Protein AF-S6HW77-F1 (afdb_monomer_lite)

Sequence (149 aa):
MHLASESANRFFSDALLAGYSHYTVGVCYLSRLAEFRAAEKALQEQLAQLESLKNDAGLKKEIEFEQKLQGLMSSYDKGLRDIIAILDPRGSSAQAAPAGPKRRRARVIKVYQNPHTGELIETKGGNHRGLKSWKEQYGIDTVDSWLRA

Secondary structure (DSSP, 8-state):
-----------------------SSSSHHHHHHHHHHHHHHHHHHHHHHHHHHHH-HHHHHHHHHHHHHHHHHHHTT--HHHHHHHH-TTGGGS----------PPPPPEEEE-TTT--EEEESSS--HHHHHHHHHH-HHHHHHTEE-

Foldseek 3Di:
DDDDDDDDPDDDDDDDDDDPDDDPVPPVVCVVVVVVVVVVVVVVVVVVVVVVVVPPPVVVVVVVVVVVVVVVCVVVVHDPVNVCCVVPVPVVVPDPPPPDPPPDPQQDWWWFADPVPRDIDTDSDDPDPVLVVCCVVPNDVVRVVRTDD

pLDDT: mean 73.52, std 17.1, range [36.53, 93.19]

Radius of gyration: 33.89 Å; chains: 1; bounding box: 74×76×73 Å

Structure (mmCIF, N/CA/C/O backbone):
data_AF-S6HW77-F1
#
_entry.id   AF-S6HW77-F1
#
loop_
_atom_site.group_PDB
_atom_site.id
_atom_site.type_symbol
_atom_site.label_atom_id
_atom_site.label_alt_id
_atom_site.label_comp_id
_atom_site.label_asym_id
_atom_site.label_entity_id
_atom_site.label_seq_id
_atom_site.pdbx_PDB_ins_code
_atom_site.Cartn_x
_atom_site.Cartn_y
_atom_site.Cartn_z
_atom_site.occupancy
_atom_site.B_iso_or_equiv
_atom_site.auth_seq_id
_atom_site.auth_comp_id
_atom_site.auth_asym_id
_atom_site.auth_atom_id
_atom_site.pdbx_PDB_model_num
ATOM 1 N N . MET A 1 1 ? 12.177 43.125 -39.985 1.00 37.16 1 MET A N 1
ATOM 2 C CA . MET A 1 1 ? 12.225 42.677 -41.390 1.00 37.16 1 MET A CA 1
ATOM 3 C C . MET A 1 1 ? 13.616 42.142 -41.679 1.00 37.16 1 MET A C 1
ATOM 5 O O . MET A 1 1 ? 14.550 42.850 -41.349 1.00 37.16 1 MET A O 1
ATOM 9 N N . HIS A 1 2 ? 13.676 40.942 -42.274 1.00 36.53 2 HIS A N 1
ATOM 10 C CA . HIS A 1 2 ? 14.727 40.397 -43.158 1.00 36.53 2 HIS A CA 1
ATOM 11 C C . HIS A 1 2 ? 16.179 40.334 -42.631 1.00 36.53 2 HIS A C 1
ATOM 13 O O . HIS A 1 2 ? 16.778 41.355 -42.340 1.00 36.53 2 HIS A O 1
ATOM 19 N N . LEU A 1 3 ? 16.740 39.152 -42.346 1.00 42.00 3 LEU A N 1
ATOM 20 C CA . LEU A 1 3 ? 17.220 38.081 -43.251 1.00 42.00 3 LEU A CA 1
ATOM 21 C C . LEU A 1 3 ? 18.545 38.389 -43.973 1.00 42.00 3 LEU A C 1
ATOM 23 O O . LEU A 1 3 ? 18.625 39.351 -44.727 1.00 42.00 3 LEU A O 1
ATOM 27 N N . ALA A 1 4 ? 19.448 37.402 -43.838 1.00 44.88 4 ALA A N 1
ATOM 28 C CA . ALA A 1 4 ? 20.519 36.992 -44.760 1.00 44.88 4 ALA A CA 1
ATOM 29 C C . ALA A 1 4 ? 21.804 37.857 -44.758 1.00 44.88 4 ALA A C 1
ATOM 31 O O . ALA A 1 4 ? 21.750 39.052 -44.515 1.00 44.88 4 ALA A O 1
ATOM 32 N N . SER A 1 5 ? 23.014 37.349 -45.009 1.00 39.28 5 SER A N 1
ATOM 33 C CA . SER A 1 5 ? 23.492 36.008 -45.359 1.00 39.28 5 SER A CA 1
ATOM 34 C C . SER A 1 5 ? 25.017 35.967 -45.199 1.00 39.28 5 SER A C 1
ATOM 36 O O . SER A 1 5 ? 25.666 37.002 -45.290 1.00 39.28 5 SER A O 1
ATOM 38 N N . GLU A 1 6 ? 25.542 34.755 -45.017 1.00 48.38 6 GLU A N 1
ATOM 39 C CA . GLU A 1 6 ? 26.784 34.230 -45.609 1.00 48.38 6 GLU A CA 1
ATOM 40 C C . GLU A 1 6 ? 27.994 35.161 -45.759 1.00 48.38 6 GLU A C 1
ATOM 42 O O . GLU A 1 6 ? 28.016 36.028 -46.625 1.00 48.38 6 GLU A O 1
ATOM 47 N N . SER A 1 7 ? 29.080 34.846 -45.043 1.00 45.44 7 SER A N 1
ATOM 48 C CA . SER A 1 7 ? 30.423 34.639 -45.627 1.00 45.44 7 SER A CA 1
ATOM 49 C C . SER A 1 7 ? 31.480 34.556 -44.526 1.00 45.44 7 SER A C 1
ATOM 51 O O . SER A 1 7 ? 32.088 35.553 -44.159 1.00 45.44 7 SER A O 1
ATOM 53 N N . ALA A 1 8 ? 31.733 33.356 -44.005 1.00 46.69 8 ALA A N 1
ATOM 54 C CA . ALA A 1 8 ? 32.991 33.071 -43.302 1.00 46.69 8 ALA A CA 1
ATOM 55 C C . ALA A 1 8 ? 33.367 31.584 -43.394 1.00 46.69 8 ALA A C 1
ATOM 57 O O . ALA A 1 8 ? 34.012 31.033 -42.509 1.00 46.69 8 ALA A O 1
ATOM 58 N N . ASN A 1 9 ? 32.926 30.916 -44.465 1.00 45.34 9 ASN A N 1
ATOM 59 C CA . ASN A 1 9 ? 33.264 29.530 -44.745 1.00 45.34 9 ASN A CA 1
ATOM 60 C C . ASN A 1 9 ? 34.200 29.500 -45.956 1.00 45.34 9 ASN A C 1
ATOM 62 O O . ASN A 1 9 ? 33.735 29.370 -47.086 1.00 45.34 9 ASN A O 1
ATOM 66 N N . ARG A 1 10 ? 35.496 29.739 -45.718 1.00 45.41 10 ARG A N 1
ATOM 67 C CA . ARG A 1 10 ? 36.636 29.381 -46.583 1.00 45.41 10 ARG A CA 1
ATOM 68 C C . ARG A 1 10 ? 37.936 29.890 -45.947 1.00 45.41 10 ARG A C 1
ATOM 70 O O . ARG A 1 10 ? 38.009 31.052 -45.573 1.00 45.41 10 ARG A O 1
ATOM 77 N N . PHE A 1 11 ? 38.942 29.014 -45.931 1.00 37.00 11 PHE A N 1
ATOM 78 C CA . PHE A 1 11 ? 40.357 29.232 -45.584 1.00 37.00 11 PHE A CA 1
ATOM 79 C C . PHE A 1 11 ? 40.799 29.022 -44.128 1.00 37.00 11 PHE A C 1
ATOM 81 O O . PHE A 1 11 ? 41.153 29.958 -43.423 1.00 37.00 11 PHE A O 1
ATOM 88 N N . PHE A 1 12 ? 40.917 27.747 -43.749 1.00 39.66 12 PHE A N 1
ATOM 89 C CA . PHE A 1 12 ? 42.183 27.193 -43.238 1.00 39.66 12 PHE A CA 1
ATOM 90 C C . PHE A 1 12 ? 42.145 25.673 -43.491 1.00 39.66 12 PHE A C 1
ATOM 92 O O . PHE A 1 12 ? 41.459 24.941 -42.791 1.00 39.66 12 PHE A O 1
ATOM 99 N N . SER A 1 13 ? 42.495 25.253 -44.706 1.00 36.91 13 SER A N 1
ATOM 100 C CA . SER A 1 13 ? 43.817 24.723 -45.083 1.00 36.91 13 SER A CA 1
ATOM 101 C C . SER A 1 13 ? 44.003 23.255 -44.702 1.00 36.91 13 SER A C 1
ATOM 103 O O . SER A 1 13 ? 43.902 22.863 -43.544 1.00 36.91 13 SER A O 1
ATOM 105 N N . ASP A 1 14 ? 44.280 22.481 -45.746 1.00 42.91 14 ASP A N 1
ATOM 106 C CA . ASP A 1 14 ? 44.594 21.063 -45.785 1.00 42.91 14 ASP A CA 1
ATOM 107 C C . ASP A 1 14 ? 45.578 20.592 -44.706 1.00 42.91 14 ASP A C 1
ATOM 109 O O . ASP A 1 14 ? 46.684 21.115 -44.575 1.00 42.91 14 ASP A O 1
ATOM 113 N N . ALA A 1 15 ? 45.206 19.507 -44.027 1.00 41.72 15 ALA A N 1
ATOM 114 C CA . ALA A 1 15 ? 46.137 18.555 -43.428 1.00 41.72 15 ALA A CA 1
ATOM 115 C C . ALA A 1 15 ? 45.472 17.169 -43.392 1.00 41.72 15 ALA A C 1
ATOM 117 O O . ALA A 1 15 ? 44.845 16.760 -42.415 1.00 41.72 15 ALA A O 1
ATOM 118 N N . LEU A 1 16 ? 45.573 16.459 -44.516 1.00 46.28 16 LEU A N 1
ATOM 119 C CA . LEU A 1 16 ? 45.327 15.022 -44.612 1.00 46.28 16 LEU A CA 1
ATOM 120 C C . LEU A 1 16 ? 46.388 14.271 -43.781 1.00 46.28 16 LEU A C 1
ATOM 122 O O . LEU A 1 16 ? 47.569 14.592 -43.860 1.00 46.28 16 LEU A O 1
ATOM 126 N N . LEU A 1 17 ? 45.942 13.213 -43.093 1.00 46.34 17 LEU A N 1
ATOM 127 C CA . LEU A 1 17 ? 46.728 12.083 -42.561 1.00 46.34 17 LEU A CA 1
ATOM 128 C C . LEU A 1 17 ? 47.602 12.336 -41.320 1.00 46.34 17 LEU A C 1
ATOM 130 O O . LEU A 1 17 ? 48.794 12.590 -41.434 1.00 46.34 17 LEU A O 1
ATOM 134 N N . ALA A 1 18 ? 47.036 12.079 -40.135 1.00 44.28 18 ALA A N 1
ATOM 135 C CA . ALA A 1 18 ? 47.556 11.081 -39.182 1.00 44.28 18 ALA A CA 1
ATOM 136 C C . ALA A 1 18 ? 46.777 11.123 -37.851 1.00 44.28 18 ALA A C 1
ATOM 138 O O . ALA A 1 18 ? 46.713 12.153 -37.192 1.00 44.28 18 ALA A O 1
ATOM 139 N N . GLY A 1 19 ? 46.253 9.974 -37.412 1.00 44.75 19 GLY A N 1
ATOM 140 C CA . GLY A 1 19 ? 46.100 9.697 -35.978 1.00 44.75 19 GLY A CA 1
ATOM 141 C C . GLY A 1 19 ? 44.848 10.219 -35.264 1.00 44.75 19 GLY A C 1
ATOM 142 O O . GLY A 1 19 ? 44.960 10.824 -34.203 1.00 44.75 19 GLY A O 1
ATOM 143 N N . TYR A 1 20 ? 43.645 9.890 -35.744 1.00 45.12 20 TYR A N 1
ATOM 144 C CA . TYR A 1 20 ? 42.447 9.909 -34.889 1.00 45.12 20 TYR A CA 1
ATOM 145 C C . TYR A 1 20 ? 42.427 8.669 -33.981 1.00 45.12 20 TYR A C 1
ATOM 147 O O . TYR A 1 20 ? 41.724 7.693 -34.220 1.00 45.12 20 TYR A O 1
ATOM 155 N N . SER A 1 21 ? 43.232 8.696 -32.925 1.00 50.75 21 SER A N 1
ATOM 156 C CA . SER A 1 21 ? 43.136 7.761 -31.804 1.00 50.75 21 SER A CA 1
ATOM 157 C C . SER A 1 21 ? 43.498 8.525 -30.545 1.00 50.75 21 SER A C 1
ATOM 159 O O . SER A 1 21 ? 44.650 8.474 -30.168 1.00 50.75 21 SER A O 1
ATOM 161 N N . HIS A 1 22 ? 42.565 9.286 -29.960 1.00 48.47 22 HIS A N 1
ATOM 162 C CA . HIS A 1 22 ? 42.566 9.716 -28.545 1.00 48.47 22 HIS A CA 1
ATOM 163 C C . HIS A 1 22 ? 41.376 10.662 -28.267 1.00 48.47 22 HIS A C 1
ATOM 165 O O . HIS A 1 22 ? 41.568 11.809 -27.905 1.00 48.47 22 HIS A O 1
ATOM 171 N N . TYR A 1 23 ? 40.126 10.210 -28.424 1.00 49.22 23 TYR A N 1
ATOM 172 C CA . TYR A 1 23 ? 38.957 10.918 -27.859 1.00 49.22 23 TYR A CA 1
ATOM 173 C C . TYR A 1 23 ? 37.823 9.930 -27.529 1.00 49.22 23 TYR A C 1
ATOM 175 O O . TYR A 1 23 ? 36.718 10.015 -28.049 1.00 49.22 23 TYR A O 1
ATOM 183 N N . THR A 1 24 ? 38.083 8.954 -26.657 1.00 49.69 24 THR A N 1
ATOM 184 C CA . THR A 1 24 ? 37.029 8.083 -26.084 1.00 49.69 24 THR A CA 1
ATOM 185 C C . THR A 1 24 ? 36.871 8.239 -24.571 1.00 49.69 24 THR A C 1
ATOM 187 O O . THR A 1 24 ? 35.974 7.643 -23.987 1.00 49.69 24 THR A O 1
ATOM 190 N N . VAL A 1 25 ? 37.669 9.095 -23.922 1.00 51.25 25 VAL A N 1
ATOM 191 C CA . VAL A 1 25 ? 37.560 9.350 -22.470 1.00 51.25 25 VAL A CA 1
ATOM 192 C C . VAL A 1 25 ? 36.589 10.507 -22.154 1.00 51.25 25 VAL A C 1
ATOM 194 O O . VAL A 1 25 ? 36.104 10.621 -21.033 1.00 51.25 25 VAL A O 1
ATOM 197 N N . GLY A 1 26 ? 36.229 11.334 -23.145 1.00 48.91 26 GLY A N 1
ATOM 198 C CA . GLY A 1 26 ? 35.370 12.516 -22.957 1.00 48.91 26 GLY A CA 1
ATOM 199 C C . GLY A 1 26 ? 33.854 12.269 -22.976 1.00 48.91 26 GLY A C 1
ATOM 200 O O . GLY A 1 26 ? 33.102 13.129 -22.530 1.00 48.91 26 GLY A O 1
ATOM 201 N N . VAL A 1 27 ? 33.381 11.113 -23.456 1.00 53.00 27 VAL A N 1
ATOM 202 C CA . VAL A 1 27 ? 31.932 10.835 -23.592 1.00 53.00 27 VAL A CA 1
ATOM 203 C C . VAL A 1 27 ? 31.346 10.181 -22.329 1.00 53.00 27 VAL A C 1
ATOM 205 O O . VAL A 1 27 ? 30.175 10.371 -22.022 1.00 53.00 27 VAL A O 1
ATOM 208 N N . CYS A 1 28 ? 32.166 9.506 -21.516 1.00 51.72 28 CYS A N 1
ATOM 209 C CA . CYS A 1 28 ? 31.716 8.809 -20.302 1.00 51.72 28 CYS A CA 1
ATOM 210 C C . CYS A 1 28 ? 31.525 9.726 -19.074 1.0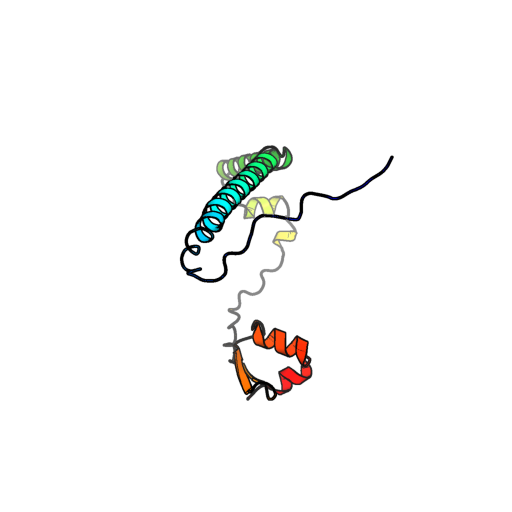0 51.72 28 CYS A C 1
ATOM 212 O O . CYS A 1 28 ? 30.921 9.313 -18.085 1.00 51.72 28 CYS A O 1
ATOM 214 N N . TYR A 1 29 ? 32.024 10.969 -19.115 1.00 53.28 29 TYR A N 1
ATOM 215 C CA . TYR A 1 29 ? 31.868 11.939 -18.020 1.00 53.28 29 TYR A CA 1
ATOM 216 C C . TYR A 1 29 ? 30.540 12.711 -18.102 1.00 53.28 29 TYR A C 1
ATOM 218 O O . TYR A 1 29 ? 29.949 13.036 -17.070 1.00 53.28 29 TYR A O 1
ATOM 226 N N . LEU A 1 30 ? 30.020 12.935 -19.318 1.00 57.03 30 LEU A N 1
ATOM 227 C CA . LEU A 1 30 ? 28.704 13.548 -19.517 1.00 57.03 30 LEU A CA 1
ATOM 228 C C . LEU A 1 30 ? 27.574 12.667 -18.979 1.00 57.03 30 LEU A C 1
ATOM 230 O O . LEU A 1 30 ? 26.651 13.192 -18.366 1.00 57.03 30 LEU A O 1
ATOM 234 N N . SER A 1 31 ? 27.666 11.346 -19.137 1.00 69.25 31 SER 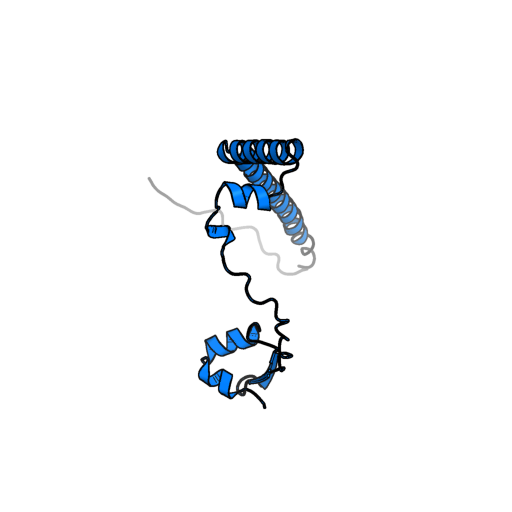A N 1
ATOM 235 C CA . SER A 1 31 ? 26.620 10.418 -18.697 1.00 69.25 31 SER A CA 1
ATOM 236 C C . SER A 1 31 ? 26.496 10.357 -17.174 1.00 69.25 31 SER A C 1
ATOM 238 O O . SER A 1 31 ? 25.409 10.559 -16.647 1.00 69.25 31 SER A O 1
ATOM 240 N N . ARG A 1 32 ? 27.601 10.210 -16.431 1.00 73.38 32 ARG A N 1
ATOM 241 C CA . ARG A 1 32 ? 27.522 10.024 -14.972 1.00 73.38 32 ARG A CA 1
ATOM 242 C C . ARG A 1 32 ? 27.148 11.292 -14.200 1.00 73.38 32 ARG A C 1
ATOM 244 O O . ARG A 1 32 ? 26.418 11.218 -13.214 1.00 73.38 32 ARG A O 1
ATOM 251 N N . LEU A 1 33 ? 27.629 12.458 -14.636 1.00 78.19 33 LEU A N 1
ATOM 252 C CA . LEU A 1 33 ? 27.251 13.733 -14.020 1.00 78.19 33 LEU A CA 1
ATOM 253 C C . LEU A 1 33 ? 25.805 14.117 -14.369 1.00 78.19 33 LEU A C 1
ATOM 255 O O . LEU A 1 33 ? 25.092 14.646 -13.516 1.00 78.19 33 LEU A 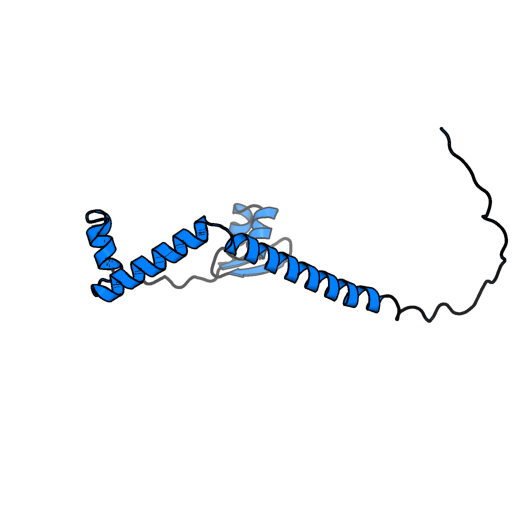O 1
ATOM 259 N N . ALA A 1 34 ? 25.357 13.829 -15.596 1.00 82.25 34 ALA A N 1
ATOM 260 C CA . ALA A 1 34 ? 23.963 14.020 -15.984 1.00 82.25 34 ALA A CA 1
ATOM 261 C C . ALA A 1 34 ? 23.026 13.070 -15.226 1.00 82.25 34 ALA A C 1
ATOM 263 O O . ALA A 1 34 ? 21.988 13.517 -14.751 1.00 82.25 34 ALA A O 1
ATOM 264 N N . GLU A 1 35 ? 23.410 11.805 -15.041 1.00 80.56 35 GLU A N 1
ATOM 265 C CA . GLU A 1 35 ? 22.679 10.836 -14.214 1.00 80.56 35 GLU A CA 1
ATOM 266 C C . GLU A 1 35 ? 22.569 11.299 -12.758 1.00 80.56 35 GLU A C 1
ATOM 268 O O . GLU A 1 35 ? 21.481 11.264 -12.190 1.00 80.56 35 GLU A O 1
ATOM 273 N N . PHE A 1 36 ? 23.660 11.796 -12.163 1.00 87.75 36 PHE A N 1
ATOM 274 C CA . PHE A 1 36 ? 23.643 12.324 -10.796 1.00 87.75 36 PHE A CA 1
ATOM 275 C C . PHE A 1 36 ? 22.698 13.525 -10.658 1.00 87.75 36 PHE A C 1
ATOM 277 O O . PHE A 1 36 ? 21.867 13.552 -9.755 1.00 87.75 36 PHE A O 1
ATOM 284 N N . ARG A 1 37 ? 22.762 14.489 -11.586 1.00 86.69 37 ARG A N 1
ATOM 285 C CA . ARG A 1 37 ? 21.863 15.656 -11.587 1.00 86.69 37 ARG A CA 1
ATOM 286 C C . ARG A 1 37 ? 20.408 15.278 -11.860 1.00 86.69 37 ARG A C 1
ATOM 288 O O . ARG A 1 37 ? 19.504 15.880 -11.289 1.00 86.69 37 ARG A O 1
ATOM 295 N N . ALA A 1 38 ? 20.168 14.287 -12.717 1.00 86.81 38 ALA A N 1
ATOM 296 C CA . ALA A 1 38 ? 18.831 13.759 -12.961 1.00 86.81 38 ALA A CA 1
ATOM 297 C C . ALA A 1 38 ? 18.264 13.079 -11.705 1.00 86.81 38 ALA A C 1
ATOM 299 O O . ALA A 1 38 ? 17.107 13.308 -11.360 1.00 86.81 38 ALA A O 1
ATOM 300 N N . ALA A 1 39 ? 19.084 12.301 -10.992 1.00 87.25 39 ALA A N 1
ATOM 301 C CA . ALA A 1 39 ? 18.702 11.671 -9.733 1.00 87.25 39 ALA A CA 1
ATOM 302 C C . ALA A 1 39 ? 18.443 12.702 -8.621 1.00 87.25 39 ALA A C 1
ATOM 304 O O . ALA A 1 39 ? 17.453 12.587 -7.903 1.00 87.25 39 ALA A O 1
ATOM 305 N N . GLU A 1 40 ? 19.280 13.736 -8.508 1.00 92.50 40 GLU A N 1
ATOM 306 C CA . GLU A 1 40 ? 19.093 14.834 -7.551 1.00 92.50 40 GLU A CA 1
ATOM 307 C C . GLU A 1 40 ? 17.783 15.588 -7.814 1.00 92.50 40 GLU A C 1
ATOM 309 O O . GLU A 1 40 ? 17.002 15.828 -6.893 1.00 92.50 40 GLU A O 1
ATOM 314 N N . LYS A 1 41 ? 17.489 15.880 -9.085 1.00 90.75 41 LYS A N 1
ATOM 315 C CA . LYS A 1 41 ? 16.231 16.516 -9.480 1.00 90.75 41 LYS A CA 1
ATOM 316 C C . LYS A 1 41 ? 15.017 15.631 -9.175 1.00 90.75 41 LYS A C 1
ATOM 318 O O . LYS A 1 41 ? 14.028 16.127 -8.646 1.00 90.75 41 LYS A O 1
ATOM 323 N N . ALA A 1 42 ? 15.096 14.330 -9.456 1.00 89.56 42 ALA A N 1
ATOM 324 C CA . ALA A 1 42 ? 14.020 13.391 -9.135 1.00 89.56 42 ALA A CA 1
ATOM 325 C C . ALA A 1 42 ? 13.758 13.319 -7.621 1.00 89.56 42 ALA A C 1
ATOM 327 O O . ALA A 1 42 ? 12.606 13.292 -7.191 1.00 89.56 42 ALA A O 1
ATOM 328 N N . LEU A 1 43 ? 14.815 13.353 -6.805 1.00 93.19 43 LEU A N 1
ATOM 329 C CA . LEU A 1 43 ? 14.690 13.385 -5.350 1.00 93.19 43 LEU A CA 1
ATOM 330 C C . LEU A 1 43 ? 14.005 14.674 -4.874 1.00 93.19 43 LEU A C 1
ATOM 332 O O . LEU A 1 43 ? 13.121 14.625 -4.022 1.00 93.19 43 LEU A O 1
ATOM 336 N N . GLN A 1 44 ? 14.372 15.821 -5.449 1.00 91.38 44 GLN A N 1
ATOM 337 C CA . GLN A 1 44 ? 13.724 17.101 -5.154 1.00 91.38 44 GLN A CA 1
ATOM 338 C C . GLN A 1 44 ? 12.243 17.102 -5.546 1.00 91.38 44 GLN A C 1
ATOM 340 O O . GLN A 1 44 ? 11.412 17.581 -4.778 1.00 91.38 44 GLN A O 1
ATOM 345 N N . GLU A 1 45 ? 11.891 16.530 -6.698 1.00 90.69 45 GLU A N 1
ATOM 346 C CA . GLU A 1 45 ? 10.495 16.391 -7.129 1.00 90.69 45 GLU A CA 1
ATOM 347 C C . GLU A 1 45 ? 9.689 15.510 -6.162 1.00 90.69 45 GLU A C 1
ATOM 349 O O . GLU A 1 45 ? 8.579 15.878 -5.780 1.00 90.69 45 GLU A O 1
ATOM 354 N N . GLN A 1 46 ? 10.253 14.391 -5.696 1.00 90.12 46 GLN A N 1
ATOM 355 C CA . GLN A 1 46 ? 9.607 13.533 -4.696 1.00 90.12 46 GLN A CA 1
ATOM 356 C C . GLN A 1 46 ? 9.421 14.240 -3.349 1.00 90.12 46 GLN A C 1
ATOM 358 O O . GLN A 1 46 ? 8.369 14.109 -2.723 1.00 90.12 46 GLN A O 1
ATOM 363 N N . LEU A 1 47 ? 10.413 15.015 -2.905 1.00 87.94 47 LEU A N 1
ATOM 364 C CA . LEU A 1 47 ? 10.298 15.814 -1.684 1.00 87.94 47 LEU A CA 1
ATOM 365 C C . LEU A 1 47 ? 9.217 16.890 -1.821 1.00 87.94 47 LEU A C 1
ATOM 367 O O . LEU A 1 47 ? 8.386 17.021 -0.926 1.00 87.94 47 LEU A O 1
ATOM 371 N N . ALA A 1 48 ? 9.157 17.586 -2.957 1.00 86.25 48 ALA A N 1
ATOM 372 C CA . ALA A 1 48 ? 8.114 18.573 -3.229 1.00 86.25 48 ALA A CA 1
ATOM 373 C C . ALA A 1 48 ? 6.711 17.938 -3.263 1.00 86.25 48 ALA A C 1
ATOM 375 O O . ALA A 1 48 ? 5.754 18.508 -2.736 1.00 86.25 48 ALA A O 1
ATOM 376 N N . GLN A 1 49 ? 6.578 16.731 -3.823 1.00 82.88 49 GLN A N 1
ATOM 377 C CA . GLN A 1 49 ? 5.329 15.965 -3.780 1.00 82.88 49 GLN A CA 1
ATOM 378 C C . GLN A 1 49 ? 4.931 15.608 -2.344 1.00 82.88 49 GLN A C 1
ATOM 380 O O . GLN A 1 49 ? 3.775 15.794 -1.967 1.00 82.88 49 GLN A O 1
ATOM 385 N N . LEU A 1 50 ? 5.874 15.144 -1.519 1.00 81.06 50 LEU A N 1
ATOM 386 C CA . LEU A 1 50 ? 5.613 14.857 -0.107 1.00 81.06 50 LEU A CA 1
ATOM 387 C C . LEU A 1 50 ? 5.232 16.114 0.679 1.00 81.06 50 LEU A C 1
ATOM 389 O O . LEU A 1 50 ? 4.352 16.042 1.532 1.00 81.06 50 LEU A O 1
ATOM 393 N N . GLU A 1 51 ? 5.844 17.264 0.400 1.00 79.75 51 GLU A N 1
ATOM 394 C CA . GLU A 1 51 ? 5.472 18.534 1.030 1.00 79.75 51 GLU A CA 1
ATOM 395 C C . GLU A 1 51 ? 4.082 19.008 0.606 1.00 79.75 51 GLU A C 1
ATOM 397 O O . GLU A 1 51 ? 3.317 19.471 1.454 1.00 79.75 51 GLU A O 1
ATOM 402 N N . SER A 1 52 ? 3.719 18.843 -0.669 1.00 79.19 52 SER A N 1
ATOM 403 C CA . SER A 1 52 ? 2.357 19.102 -1.146 1.00 79.19 52 SER A CA 1
ATOM 404 C C . SER A 1 52 ? 1.346 18.243 -0.385 1.00 79.19 52 SER A C 1
ATOM 406 O O . SER A 1 52 ? 0.412 18.779 0.205 1.00 79.19 52 SER A O 1
ATOM 408 N N . LEU A 1 53 ? 1.591 16.932 -0.305 1.00 73.69 53 LEU A N 1
ATOM 409 C CA . LEU A 1 53 ? 0.722 15.988 0.403 1.00 73.69 53 LEU A CA 1
ATOM 410 C C . LEU A 1 53 ? 0.678 16.253 1.914 1.00 73.69 53 LEU A C 1
ATOM 412 O O . LEU A 1 53 ? -0.364 16.127 2.549 1.00 73.69 53 LEU A O 1
ATOM 416 N N . LYS A 1 54 ? 1.793 16.677 2.514 1.00 69.88 54 LYS A N 1
ATOM 417 C CA . LYS A 1 54 ? 1.858 17.070 3.928 1.00 69.88 54 LYS A CA 1
ATOM 418 C C . LYS A 1 54 ? 1.062 18.346 4.207 1.00 69.88 54 LYS A C 1
ATOM 420 O O . LYS A 1 54 ? 0.596 18.536 5.331 1.00 69.88 54 LYS A O 1
ATOM 425 N N . ASN A 1 55 ? 0.927 19.232 3.223 1.00 69.56 55 ASN A N 1
ATOM 426 C CA . ASN A 1 55 ? 0.159 20.468 3.342 1.00 69.56 55 ASN A CA 1
ATOM 427 C C . ASN A 1 55 ? -1.324 20.296 3.007 1.00 69.56 55 ASN A C 1
ATOM 429 O O . ASN A 1 55 ? -2.109 21.180 3.359 1.00 69.56 55 ASN A O 1
ATOM 433 N N . ASP A 1 56 ? -1.725 19.158 2.438 1.00 81.75 56 ASP A N 1
ATOM 434 C CA . ASP A 1 56 ? -3.129 18.848 2.219 1.00 81.75 56 ASP A CA 1
ATOM 435 C C . ASP A 1 56 ? -3.882 18.790 3.553 1.00 81.75 56 ASP A C 1
ATOM 437 O O . ASP A 1 56 ? -3.706 17.910 4.400 1.00 81.75 56 ASP A O 1
ATOM 441 N N . ALA A 1 57 ? -4.773 19.763 3.739 1.00 74.69 57 ALA A N 1
ATOM 442 C CA . ALA A 1 57 ? -5.630 19.855 4.915 1.00 74.69 57 ALA A CA 1
ATOM 443 C C . ALA A 1 57 ? -6.569 18.641 5.050 1.00 74.69 57 ALA A C 1
ATOM 445 O O . ALA A 1 57 ? -7.030 18.354 6.153 1.00 74.69 57 ALA A O 1
ATOM 446 N N . GLY A 1 58 ? -6.841 17.929 3.948 1.00 79.50 58 GLY A N 1
ATOM 447 C CA . GLY A 1 58 ? -7.565 16.655 3.953 1.00 79.50 58 GLY A CA 1
ATOM 448 C C . GLY A 1 58 ? -6.791 15.562 4.688 1.00 79.50 58 GLY A C 1
ATOM 449 O O . GLY A 1 58 ? -7.309 14.999 5.648 1.00 79.50 58 GLY A O 1
ATOM 450 N N . LEU A 1 59 ? -5.518 15.356 4.331 1.00 79.81 59 LEU A N 1
ATOM 451 C CA . LEU A 1 59 ? -4.669 14.338 4.954 1.00 79.81 59 LEU A CA 1
ATOM 452 C C . LEU A 1 59 ? -4.459 14.608 6.451 1.00 79.81 59 LEU A C 1
ATOM 454 O O . LEU A 1 59 ? -4.535 13.692 7.263 1.00 79.81 59 LEU A O 1
ATOM 458 N N . LYS A 1 60 ? -4.265 15.874 6.845 1.00 81.62 60 LYS A N 1
ATOM 459 C CA . LYS A 1 60 ? -4.168 16.247 8.270 1.00 81.62 60 LYS A CA 1
ATOM 460 C C . LYS A 1 60 ? -5.428 15.870 9.051 1.00 81.62 60 LYS A C 1
ATOM 462 O O . LYS A 1 60 ? -5.318 15.317 10.140 1.00 81.62 60 LYS A O 1
ATOM 467 N N . LYS A 1 61 ? -6.615 16.128 8.491 1.00 86.31 61 LYS A N 1
ATOM 468 C CA . LYS A 1 61 ? -7.893 15.765 9.122 1.00 86.31 61 LYS A CA 1
ATOM 469 C C . LYS A 1 61 ? -8.070 14.253 9.236 1.00 86.31 61 LYS A C 1
ATOM 471 O O . LYS A 1 61 ? -8.576 13.793 10.255 1.00 86.31 61 LYS A O 1
ATOM 476 N N . GLU A 1 62 ? -7.653 13.496 8.225 1.00 84.88 62 GLU A N 1
ATOM 477 C CA . GLU A 1 62 ? -7.693 12.029 8.258 1.00 84.88 62 GLU A CA 1
ATOM 478 C C . GLU A 1 62 ? -6.753 11.464 9.328 1.00 84.88 62 GLU A C 1
ATOM 480 O O . GLU A 1 62 ? -7.182 10.642 10.135 1.00 84.88 62 GLU A O 1
ATOM 485 N N . ILE A 1 63 ? -5.522 11.977 9.418 1.00 87.50 63 ILE A N 1
ATOM 486 C CA . ILE A 1 63 ? -4.559 11.587 10.460 1.00 87.50 63 ILE A CA 1
ATOM 487 C C . ILE A 1 63 ? -5.090 11.937 11.857 1.00 87.50 63 ILE A C 1
ATOM 489 O O . ILE A 1 63 ? -5.029 11.114 12.769 1.00 87.50 63 ILE A O 1
ATOM 493 N N . GLU A 1 64 ? -5.637 13.141 12.052 1.00 89.75 64 GLU A N 1
ATOM 494 C CA . GLU A 1 64 ? -6.234 13.536 13.334 1.00 89.75 64 GLU A CA 1
ATOM 495 C C . GLU A 1 64 ? -7.424 12.648 13.717 1.00 89.75 64 GLU A C 1
ATOM 497 O O . GLU A 1 64 ? -7.603 12.321 14.893 1.00 89.75 64 GLU A O 1
ATOM 502 N N . PHE A 1 65 ? -8.254 12.272 12.742 1.00 91.19 65 PHE A N 1
ATOM 503 C CA . PHE A 1 65 ? -9.368 11.358 12.954 1.00 91.19 65 PHE A CA 1
ATOM 504 C C . PHE A 1 65 ? -8.874 9.967 13.356 1.00 91.19 65 PHE A C 1
ATOM 506 O O . PHE A 1 65 ? -9.358 9.428 14.351 1.00 91.19 65 PHE A O 1
ATOM 513 N N . GLU A 1 66 ? -7.885 9.417 12.647 1.00 89.69 66 GLU A N 1
ATOM 514 C CA . GLU A 1 66 ? -7.284 8.117 12.955 1.00 89.69 66 GLU A CA 1
ATOM 515 C C . GLU A 1 66 ? -6.693 8.097 14.368 1.00 89.69 66 GLU A C 1
ATOM 517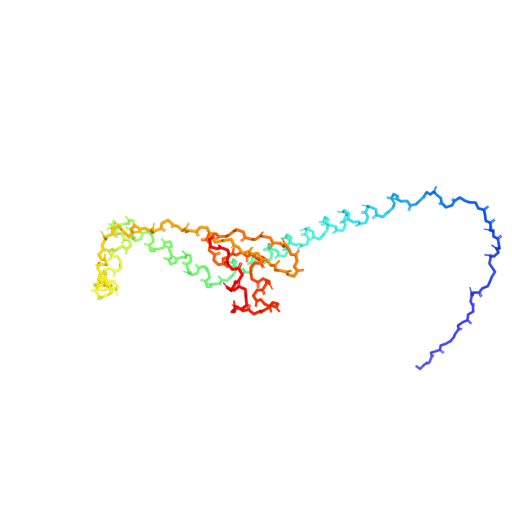 O O . GLU A 1 66 ? -7.012 7.210 15.159 1.00 89.69 66 GLU A O 1
ATOM 522 N N . GLN A 1 67 ? -5.907 9.113 14.731 1.00 90.94 67 GLN A N 1
ATOM 523 C CA . GLN A 1 67 ? -5.312 9.226 16.064 1.00 90.94 67 GLN A CA 1
ATOM 524 C C . GLN A 1 67 ? -6.374 9.298 17.167 1.00 90.94 67 GLN A C 1
ATOM 526 O O . GLN A 1 67 ? -6.266 8.612 18.186 1.00 90.94 67 GLN A O 1
ATOM 531 N N . LYS A 1 68 ? -7.427 10.104 16.972 1.00 91.00 68 LYS A N 1
ATOM 532 C CA . LYS A 1 68 ? -8.540 10.210 17.929 1.00 91.00 68 LYS A CA 1
ATOM 533 C C . LYS A 1 68 ? -9.314 8.899 18.035 1.00 91.00 68 LYS A C 1
ATOM 535 O O . LYS A 1 68 ? -9.661 8.497 19.144 1.00 91.00 68 LYS A O 1
ATOM 540 N N . LEU A 1 69 ? -9.555 8.222 16.913 1.00 89.00 69 LEU A N 1
ATOM 541 C CA . LEU A 1 69 ? -10.230 6.928 16.879 1.00 89.00 69 LEU A CA 1
ATOM 542 C C . LEU A 1 69 ? -9.410 5.865 17.611 1.00 89.00 69 LEU A C 1
ATOM 544 O O . LEU A 1 69 ? -9.951 5.171 18.465 1.00 89.00 69 LEU A O 1
ATOM 548 N N . GLN A 1 70 ? -8.106 5.776 17.349 1.00 87.00 70 GLN A N 1
ATOM 549 C CA . GLN A 1 70 ? -7.215 4.836 18.025 1.00 87.00 70 GLN A CA 1
ATOM 550 C C . GLN A 1 70 ? -7.112 5.123 19.531 1.00 87.00 70 GLN A C 1
ATOM 552 O O . GLN A 1 70 ? -7.123 4.193 20.342 1.00 87.00 70 GLN A O 1
ATOM 557 N N . GLY A 1 71 ? -7.071 6.399 19.929 1.00 90.25 71 GLY A N 1
ATOM 558 C CA . GLY A 1 71 ? -7.117 6.805 21.335 1.00 90.25 71 GLY A CA 1
ATOM 559 C C . GLY A 1 71 ? -8.423 6.392 22.020 1.00 90.25 71 GLY A C 1
ATOM 560 O O . GLY A 1 71 ? -8.402 5.865 23.134 1.00 90.25 71 GLY A O 1
ATOM 561 N N . LEU A 1 72 ? -9.556 6.561 21.333 1.00 88.94 72 LEU A N 1
ATOM 562 C CA . LEU A 1 72 ? -10.868 6.128 21.813 1.00 88.94 72 LEU A CA 1
ATOM 563 C C . LEU A 1 72 ? -10.947 4.598 21.923 1.00 88.94 72 LEU A C 1
ATOM 565 O O . LEU A 1 72 ? -11.370 4.081 22.952 1.00 88.94 72 LEU A O 1
ATOM 569 N N . MET A 1 73 ? -10.475 3.873 20.908 1.00 86.88 73 MET A N 1
ATOM 570 C CA . MET A 1 73 ? -10.383 2.409 20.919 1.00 86.88 73 MET A CA 1
ATOM 571 C C . MET A 1 73 ? -9.580 1.905 22.114 1.00 86.88 73 MET A C 1
ATOM 573 O O . MET A 1 73 ? -10.027 1.004 22.815 1.00 86.88 73 MET A O 1
ATOM 577 N N . SER A 1 74 ? -8.430 2.529 22.375 1.00 87.75 74 SER A N 1
ATOM 578 C CA . SER A 1 74 ? -7.542 2.145 23.475 1.00 87.75 74 SER A CA 1
ATOM 579 C C . SER A 1 74 ? -8.149 2.469 24.843 1.00 87.75 74 SER A C 1
ATOM 581 O O . SER A 1 74 ? -8.014 1.689 25.776 1.00 87.75 74 SER A O 1
ATOM 583 N N . SER A 1 75 ? -8.850 3.600 24.967 1.00 89.50 75 SER A N 1
ATOM 584 C CA . SER A 1 75 ? -9.446 4.048 26.235 1.00 89.50 75 SER A CA 1
ATOM 585 C C . SER A 1 75 ? -10.652 3.209 26.661 1.00 89.50 75 SER A C 1
ATOM 587 O O . SER A 1 75 ? -10.886 3.023 27.851 1.00 89.50 75 SER A O 1
ATOM 589 N N . TYR A 1 76 ? -11.425 2.710 25.695 1.00 86.56 76 TYR A N 1
ATOM 590 C CA . TYR A 1 76 ? -12.620 1.897 25.943 1.00 86.56 76 TYR A CA 1
ATOM 591 C C . TYR A 1 76 ? -12.383 0.392 25.741 1.00 86.56 76 TYR A C 1
ATOM 593 O O . TYR A 1 76 ? -13.341 -0.382 25.821 1.00 86.56 76 TYR A O 1
ATOM 601 N N . ASP A 1 77 ? -11.132 -0.001 25.469 1.00 84.75 77 ASP A N 1
ATOM 602 C CA . ASP A 1 77 ? -10.709 -1.369 25.145 1.00 84.75 77 ASP A CA 1
ATOM 603 C C . ASP A 1 77 ? -11.633 -2.014 24.092 1.00 84.75 77 ASP A C 1
ATOM 605 O O . ASP A 1 77 ? -12.187 -3.103 24.261 1.00 84.75 77 ASP A O 1
ATOM 609 N N . LYS A 1 78 ? -11.911 -1.248 23.026 1.00 81.38 78 LYS A N 1
ATOM 610 C CA . LYS A 1 78 ? -12.789 -1.648 21.919 1.00 81.38 78 LYS A CA 1
ATOM 611 C C . LYS A 1 78 ? -11.972 -1.941 20.678 1.00 81.38 78 LYS A C 1
ATOM 613 O O . LYS A 1 78 ? -11.213 -1.101 20.195 1.00 81.38 78 LYS A O 1
ATOM 618 N N . GLY A 1 79 ? -12.177 -3.132 20.125 1.00 80.94 79 GLY A N 1
ATOM 619 C CA . GLY A 1 79 ? -11.562 -3.542 18.871 1.00 80.94 79 GLY A CA 1
ATOM 620 C C . GLY A 1 79 ? -12.317 -3.007 17.655 1.00 80.94 79 GLY A C 1
ATOM 621 O O . GLY A 1 79 ? -13.477 -2.602 17.735 1.00 80.94 79 GLY A O 1
ATOM 622 N N . LEU A 1 80 ? -11.687 -3.085 16.478 1.00 78.19 80 LEU A N 1
ATOM 623 C CA . LEU A 1 80 ? -12.315 -2.703 15.205 1.00 78.19 80 LEU A CA 1
ATOM 624 C C . LEU A 1 80 ? -13.643 -3.452 14.973 1.00 78.19 80 LEU A C 1
ATOM 626 O O . LEU A 1 80 ? -14.593 -2.892 14.437 1.00 78.19 80 LEU A O 1
ATOM 630 N N . ARG A 1 81 ? -13.729 -4.708 15.437 1.00 77.38 81 ARG A N 1
ATOM 631 C CA . ARG A 1 81 ? -14.948 -5.528 15.385 1.00 77.38 81 ARG A CA 1
ATOM 632 C C . ARG A 1 81 ? -16.099 -4.921 16.195 1.00 77.38 81 ARG A C 1
ATOM 634 O O . ARG A 1 81 ? -17.230 -4.968 15.723 1.00 77.38 81 ARG A O 1
ATOM 641 N N . ASP A 1 82 ? -15.819 -4.340 17.359 1.00 79.31 82 ASP A N 1
ATOM 642 C CA . ASP A 1 82 ? -16.842 -3.717 18.207 1.00 79.31 82 ASP A CA 1
ATOM 643 C C . ASP A 1 82 ? -17.346 -2.413 17.584 1.00 79.31 82 ASP A C 1
ATOM 645 O O . ASP A 1 82 ? -18.544 -2.144 17.583 1.00 79.31 82 ASP A O 1
ATOM 649 N N . ILE A 1 83 ? -16.447 -1.634 16.975 1.00 80.75 83 ILE A N 1
ATOM 650 C CA . ILE A 1 83 ? -16.815 -0.422 16.231 1.00 80.75 83 ILE A CA 1
ATOM 651 C C . ILE A 1 83 ? -17.693 -0.768 15.026 1.00 80.75 83 ILE A C 1
ATOM 653 O O . ILE A 1 83 ? -18.719 -0.124 14.815 1.00 80.75 83 ILE A O 1
ATOM 657 N N . ILE A 1 84 ? -17.332 -1.805 14.264 1.00 80.19 84 ILE A N 1
ATOM 658 C CA . ILE A 1 84 ? -18.144 -2.288 13.138 1.00 80.19 84 ILE A CA 1
ATOM 659 C C . ILE A 1 84 ? -19.512 -2.770 13.633 1.00 80.19 84 ILE A C 1
ATOM 661 O O . ILE A 1 84 ? -20.513 -2.472 12.996 1.00 80.19 84 ILE A O 1
ATOM 665 N N . ALA A 1 85 ? -19.586 -3.457 14.776 1.00 81.00 85 ALA A N 1
ATOM 666 C CA . ALA A 1 85 ? -20.859 -3.900 15.344 1.00 81.00 85 ALA A CA 1
ATOM 667 C C . ALA A 1 85 ? -21.776 -2.732 15.757 1.00 81.00 85 ALA A C 1
ATOM 669 O O . ALA A 1 85 ? -22.995 -2.856 15.658 1.00 81.00 85 ALA A O 1
ATOM 670 N N . ILE A 1 86 ? -21.207 -1.602 16.196 1.00 80.12 86 ILE A N 1
ATOM 671 C CA . ILE A 1 86 ? -21.962 -0.394 16.565 1.00 80.12 86 ILE A CA 1
ATOM 672 C C . ILE A 1 86 ? -22.403 0.395 15.322 1.00 80.12 86 ILE A C 1
ATOM 674 O O . ILE A 1 86 ? -23.545 0.847 15.262 1.00 80.12 86 ILE A O 1
ATOM 678 N N . LEU A 1 87 ? -21.509 0.579 14.345 1.00 82.44 87 LEU A N 1
ATOM 679 C CA . LEU A 1 87 ? -21.768 1.388 13.147 1.00 82.44 87 LEU A CA 1
ATOM 680 C C . LEU A 1 87 ? -22.578 0.645 12.081 1.00 82.44 87 LEU A C 1
ATOM 682 O O . LEU A 1 87 ? -23.386 1.259 11.387 1.00 82.44 87 LEU A O 1
ATOM 686 N N . ASP A 1 88 ? -22.375 -0.664 11.958 1.00 75.19 88 ASP A N 1
ATOM 687 C CA . ASP A 1 88 ? -23.099 -1.520 11.028 1.00 75.19 88 ASP A CA 1
ATOM 688 C C . ASP A 1 88 ? -23.560 -2.834 11.693 1.00 75.19 88 ASP A C 1
ATOM 690 O O . ASP A 1 88 ? -23.004 -3.925 11.480 1.00 75.19 88 ASP A O 1
ATOM 694 N N . PRO A 1 89 ? -24.641 -2.762 12.489 1.00 68.44 89 PRO A N 1
ATOM 695 C CA . PRO A 1 89 ? -25.226 -3.936 13.126 1.00 68.44 89 PRO A CA 1
ATOM 696 C C . PRO A 1 89 ? -25.879 -4.908 12.125 1.00 68.44 89 PRO A C 1
ATOM 698 O O . PRO A 1 89 ? -26.255 -6.010 12.517 1.00 68.44 89 PRO A O 1
ATOM 701 N N . ARG A 1 90 ? -26.037 -4.535 10.842 1.00 65.69 90 ARG A N 1
ATOM 702 C CA . ARG A 1 90 ? -26.653 -5.385 9.803 1.00 65.69 90 ARG A CA 1
ATOM 703 C C . ARG A 1 90 ? -25.632 -5.996 8.836 1.00 65.69 90 ARG A C 1
ATOM 705 O O . ARG A 1 90 ? -25.876 -7.092 8.342 1.00 65.69 90 ARG A O 1
ATOM 712 N N . GLY A 1 91 ? -24.484 -5.363 8.597 1.00 57.78 91 GLY A N 1
ATOM 713 C CA . GLY A 1 91 ? -23.401 -5.890 7.754 1.00 57.78 91 GLY A CA 1
ATOM 714 C C . GLY A 1 91 ? -22.492 -6.901 8.452 1.00 57.78 91 GLY A C 1
ATOM 715 O O . GLY A 1 91 ? -21.870 -7.732 7.791 1.00 57.78 91 GLY A O 1
ATOM 716 N N . SER A 1 92 ? -22.488 -6.936 9.786 1.00 55.72 92 SER A N 1
ATOM 717 C CA . SER A 1 92 ? -21.861 -8.017 10.567 1.00 55.72 92 SER A CA 1
ATOM 718 C C . SER A 1 92 ? -22.605 -9.362 10.462 1.00 55.72 92 SER A C 1
ATOM 720 O O . SER A 1 92 ? -22.053 -10.400 10.824 1.00 55.72 92 SER A O 1
ATOM 722 N N . SER A 1 93 ? -23.819 -9.363 9.894 1.00 53.50 93 SER A N 1
ATOM 723 C CA . SER A 1 93 ? -24.587 -10.561 9.525 1.00 53.50 93 SER A CA 1
ATOM 724 C C . SER A 1 93 ? -24.240 -11.107 8.128 1.00 53.50 93 SER A C 1
ATOM 726 O O . SER A 1 93 ? -24.914 -12.027 7.654 1.00 53.50 93 SER A O 1
ATOM 728 N N . ALA A 1 94 ? -23.219 -10.585 7.438 1.00 55.47 94 ALA A N 1
ATOM 729 C CA . ALA A 1 94 ? -22.734 -11.235 6.225 1.00 55.47 94 ALA A CA 1
ATOM 730 C C . ALA A 1 94 ? -22.264 -12.649 6.597 1.00 55.47 94 ALA A C 1
ATOM 732 O O . ALA A 1 94 ? -21.319 -12.805 7.371 1.00 55.47 94 ALA A O 1
ATOM 733 N N . GLN A 1 95 ? -22.993 -13.657 6.099 1.00 55.75 95 GLN A N 1
ATOM 734 C CA . GLN A 1 95 ? -22.806 -15.077 6.375 1.00 55.75 95 GLN A CA 1
ATOM 735 C C . GLN A 1 95 ? -21.340 -15.422 6.637 1.00 55.75 95 GLN A C 1
ATOM 737 O O . GLN A 1 95 ? -20.477 -15.178 5.791 1.00 55.75 95 GLN A O 1
ATOM 742 N N . ALA A 1 96 ? -21.080 -16.089 7.763 1.00 55.78 96 ALA A N 1
ATOM 743 C CA . ALA A 1 96 ? -19.902 -16.927 7.881 1.00 55.78 96 ALA A CA 1
ATOM 744 C C . ALA A 1 96 ? -19.903 -17.885 6.681 1.00 55.78 96 ALA A C 1
ATOM 746 O O . ALA A 1 96 ? -20.653 -18.863 6.644 1.00 55.78 96 ALA A O 1
ATOM 747 N N . ALA A 1 97 ? -19.108 -17.566 5.657 1.00 61.53 97 ALA A N 1
ATOM 748 C CA . ALA A 1 97 ? -18.839 -18.492 4.577 1.00 61.53 97 ALA A CA 1
ATOM 749 C C . ALA A 1 97 ? -18.299 -19.769 5.233 1.00 61.53 97 ALA A C 1
ATOM 751 O O . ALA A 1 97 ? -17.446 -19.664 6.122 1.00 61.53 97 ALA A O 1
ATOM 752 N N . PRO A 1 98 ? -18.794 -20.963 4.864 1.00 55.28 98 PRO A N 1
ATOM 753 C CA . PRO A 1 98 ? -18.362 -22.187 5.511 1.00 55.28 98 PRO A CA 1
ATOM 754 C C . PRO A 1 98 ? -16.840 -22.276 5.416 1.00 55.28 98 PRO A C 1
ATOM 756 O O . PRO A 1 98 ? -16.273 -22.309 4.321 1.00 55.28 98 PRO A O 1
ATOM 759 N N . ALA A 1 99 ? -16.191 -22.289 6.582 1.00 57.03 99 ALA A N 1
ATOM 760 C CA . ALA A 1 99 ? -14.767 -22.526 6.758 1.00 57.03 99 ALA A CA 1
ATOM 761 C C . ALA A 1 99 ? -14.457 -23.996 6.434 1.00 57.03 99 ALA A C 1
ATOM 763 O O . ALA A 1 99 ? -14.084 -24.793 7.287 1.00 57.03 99 ALA A O 1
ATOM 764 N N . GLY A 1 100 ? -14.673 -24.382 5.179 1.00 58.97 100 GLY A N 1
ATOM 765 C CA . GLY A 1 100 ? -14.175 -25.625 4.625 1.00 58.97 100 GLY A CA 1
ATOM 766 C C . GLY A 1 100 ? -12.777 -25.372 4.063 1.00 58.97 100 GLY A C 1
ATOM 767 O O . GLY A 1 100 ? -12.606 -24.419 3.295 1.00 58.97 100 GLY A O 1
ATOM 768 N N . PRO A 1 101 ? -11.764 -26.197 4.378 1.00 54.38 101 PRO A N 1
ATOM 769 C CA . PRO A 1 101 ? -10.472 -26.106 3.721 1.00 54.38 101 PRO A CA 1
ATOM 770 C C . PRO A 1 101 ? -10.684 -26.425 2.241 1.00 54.38 101 PRO A C 1
ATOM 772 O O . PRO A 1 101 ? -10.792 -27.583 1.836 1.00 54.38 101 PRO A O 1
ATOM 775 N N . LYS A 1 102 ? -10.770 -25.384 1.409 1.00 63.12 102 LYS A N 1
ATOM 776 C CA . LYS A 1 102 ? -10.841 -25.518 -0.044 1.00 63.12 102 LYS A CA 1
ATOM 777 C C . LYS A 1 102 ? -9.474 -26.025 -0.497 1.00 63.12 102 LYS A C 1
ATOM 779 O O . LYS A 1 102 ? -8.587 -25.233 -0.809 1.00 63.12 102 LYS A O 1
ATOM 784 N N . ARG A 1 103 ? -9.273 -27.351 -0.459 1.00 63.41 103 ARG A N 1
ATOM 785 C CA . ARG A 1 103 ? -8.082 -28.037 -0.979 1.00 63.41 103 ARG A CA 1
ATOM 786 C C . ARG A 1 103 ? -7.895 -27.583 -2.420 1.00 63.41 103 ARG A C 1
ATOM 788 O O . ARG A 1 103 ? -8.573 -28.047 -3.336 1.00 63.41 103 ARG A O 1
ATOM 795 N N . ARG A 1 104 ? -7.004 -26.610 -2.606 1.00 62.34 104 ARG A N 1
ATOM 796 C CA . ARG A 1 104 ? -6.635 -26.085 -3.913 1.00 62.34 104 ARG A CA 1
ATOM 797 C C . ARG A 1 104 ? -6.016 -27.247 -4.674 1.00 62.34 104 ARG A C 1
ATOM 799 O O . ARG A 1 104 ? -4.922 -27.680 -4.320 1.00 62.34 104 ARG A O 1
ATOM 806 N N . ARG A 1 105 ? -6.722 -27.764 -5.685 1.00 63.31 105 ARG A N 1
ATOM 807 C CA . ARG A 1 105 ? -6.168 -28.761 -6.610 1.00 63.31 105 ARG A CA 1
ATOM 808 C C . ARG A 1 105 ? -4.784 -28.278 -7.052 1.00 63.31 105 ARG A C 1
ATOM 810 O O . ARG A 1 105 ? -4.621 -27.102 -7.399 1.00 63.31 105 ARG A O 1
ATOM 817 N N . ALA A 1 106 ? -3.783 -29.151 -6.956 1.00 63.91 106 ALA A N 1
ATOM 818 C CA . ALA A 1 106 ? -2.439 -28.835 -7.408 1.00 63.91 106 ALA A CA 1
ATOM 819 C C . ALA A 1 106 ? -2.524 -28.415 -8.882 1.00 63.91 106 ALA A C 1
ATOM 821 O O . ALA A 1 106 ? -3.108 -29.118 -9.703 1.00 63.91 106 ALA A O 1
ATOM 822 N N . ARG A 1 107 ? -2.037 -27.212 -9.197 1.00 69.94 107 ARG A N 1
ATOM 823 C CA . ARG A 1 107 ? -2.097 -26.680 -10.562 1.00 69.94 107 ARG A CA 1
ATOM 824 C C . ARG A 1 107 ? -1.211 -27.550 -11.458 1.00 69.94 107 ARG A C 1
ATOM 826 O O . ARG A 1 107 ? -0.017 -27.659 -11.182 1.00 69.94 107 ARG A O 1
ATOM 833 N N . VAL A 1 108 ? -1.813 -28.146 -12.482 1.00 72.44 108 VAL A N 1
ATOM 834 C CA . VAL A 1 108 ? -1.129 -28.922 -13.524 1.00 72.44 108 VAL A CA 1
ATOM 835 C C . VAL A 1 108 ? -0.283 -27.963 -14.364 1.00 72.44 108 VAL A C 1
ATOM 837 O O . VAL A 1 108 ? -0.738 -26.863 -14.690 1.00 72.44 108 VAL A O 1
ATOM 840 N N . ILE A 1 109 ? 0.961 -28.345 -14.647 1.00 81.69 109 ILE A N 1
ATOM 841 C CA . ILE A 1 109 ? 1.845 -27.597 -15.545 1.00 81.69 109 ILE A CA 1
ATOM 842 C C . ILE A 1 109 ? 1.360 -27.869 -16.968 1.00 81.69 109 ILE A C 1
ATOM 844 O O . ILE A 1 109 ? 1.252 -29.021 -17.371 1.00 81.69 109 ILE A O 1
ATOM 848 N N . LYS A 1 110 ? 1.013 -26.810 -17.695 1.00 85.12 110 LYS A N 1
ATOM 849 C CA . LYS A 1 110 ? 0.647 -26.854 -19.109 1.00 85.12 110 LYS A CA 1
ATOM 850 C C . LYS A 1 110 ? 1.879 -26.521 -19.938 1.00 85.12 110 LYS A C 1
ATOM 852 O O . LYS A 1 110 ? 2.487 -25.479 -19.694 1.00 85.12 110 LYS A O 1
ATOM 857 N N . VAL A 1 111 ? 2.225 -27.370 -20.899 1.00 87.94 111 VAL A N 1
ATOM 858 C CA . VAL A 1 111 ? 3.345 -27.141 -21.819 1.00 87.94 111 VAL A CA 1
ATOM 859 C C . VAL A 1 111 ? 2.780 -26.732 -23.171 1.00 87.94 111 VAL A C 1
ATOM 861 O O . VAL A 1 111 ? 2.031 -27.485 -23.777 1.00 87.94 111 VAL A O 1
ATOM 864 N N . TYR A 1 112 ? 3.108 -25.534 -23.637 1.00 88.56 112 TYR A N 1
ATOM 865 C CA . TYR A 1 112 ? 2.713 -25.030 -24.949 1.00 88.56 112 TYR A CA 1
ATOM 866 C C . TYR A 1 112 ? 3.919 -25.047 -25.882 1.00 88.56 112 TYR A C 1
ATOM 868 O O . TYR A 1 112 ? 4.994 -24.600 -25.484 1.00 88.56 112 TYR A O 1
ATOM 876 N N . GLN A 1 113 ? 3.743 -25.521 -27.113 1.00 90.06 113 GLN A N 1
ATOM 877 C CA . GLN A 1 113 ? 4.799 -25.528 -28.126 1.00 90.06 113 GLN A CA 1
ATOM 878 C C . GLN A 1 113 ? 4.369 -24.715 -29.343 1.00 90.06 113 GLN A C 1
ATOM 880 O O . GLN A 1 113 ? 3.415 -25.080 -30.023 1.00 90.06 113 GLN A O 1
ATOM 885 N N . ASN A 1 114 ? 5.082 -23.633 -29.642 1.00 88.88 114 ASN A N 1
ATOM 886 C CA . ASN A 1 114 ? 4.782 -22.822 -30.815 1.00 88.88 114 ASN A CA 1
ATOM 887 C C . ASN A 1 114 ? 5.377 -23.478 -32.082 1.00 88.88 114 ASN A C 1
ATOM 889 O O . ASN A 1 114 ? 6.599 -23.621 -32.161 1.00 88.88 114 ASN A O 1
ATOM 893 N N . PRO A 1 115 ? 4.567 -23.852 -33.092 1.00 86.56 115 PRO A N 1
ATOM 894 C CA . PRO A 1 115 ? 5.061 -24.464 -34.328 1.00 86.56 115 PRO A CA 1
ATOM 895 C C . PRO A 1 115 ? 5.819 -23.484 -35.238 1.00 86.56 115 PRO A C 1
ATOM 897 O O . PRO A 1 115 ? 6.573 -23.921 -36.102 1.00 86.56 115 PRO A O 1
ATOM 900 N N . HIS A 1 116 ? 5.639 -22.173 -35.057 1.00 81.81 116 HIS A N 1
ATOM 901 C CA . HIS A 1 116 ? 6.266 -21.137 -35.879 1.00 81.81 116 HIS A CA 1
ATOM 902 C C . HIS A 1 116 ? 7.661 -20.749 -35.384 1.00 81.81 116 HIS A C 1
ATOM 904 O O . HIS A 1 116 ? 8.549 -20.501 -36.194 1.00 81.81 116 HIS A O 1
ATOM 910 N N . THR A 1 117 ? 7.861 -20.693 -34.063 1.00 83.44 117 THR A N 1
ATOM 911 C CA . THR A 1 117 ? 9.150 -20.307 -33.456 1.00 83.44 117 THR A CA 1
ATOM 912 C C . THR A 1 117 ? 9.916 -21.490 -32.867 1.00 83.44 117 THR A C 1
ATOM 914 O O . THR A 1 117 ? 11.104 -21.367 -32.586 1.00 83.44 117 THR A O 1
ATOM 917 N N . GLY A 1 118 ? 9.262 -22.640 -32.669 1.00 82.75 118 GLY A N 1
ATOM 918 C CA . GLY A 1 118 ? 9.840 -23.808 -31.998 1.00 82.75 118 GLY A CA 1
ATOM 919 C C . GLY A 1 118 ? 10.000 -23.642 -30.481 1.00 82.75 118 GLY A C 1
ATOM 920 O O . GLY A 1 118 ? 10.502 -24.546 -29.816 1.00 82.75 118 GLY A O 1
ATOM 921 N N . GLU A 1 119 ? 9.573 -22.510 -29.921 1.00 84.38 119 GLU A N 1
ATOM 922 C CA . GLU A 1 119 ? 9.686 -22.204 -28.497 1.00 84.38 119 GLU A CA 1
ATOM 923 C C . GLU A 1 119 ? 8.692 -23.019 -27.654 1.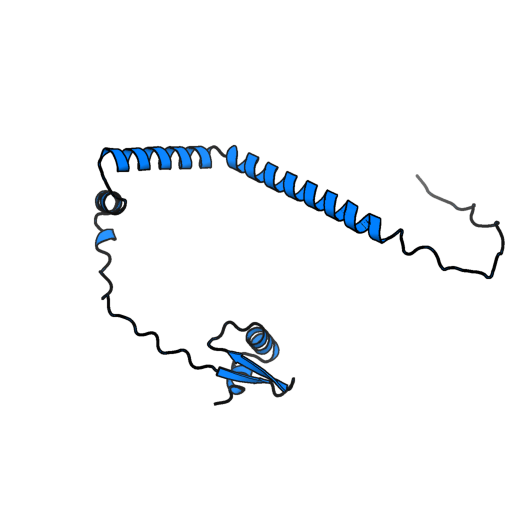00 84.38 119 GLU A C 1
ATOM 925 O O . GLU A 1 119 ? 7.548 -23.262 -28.051 1.00 84.38 119 GLU A O 1
ATOM 930 N N . LEU A 1 120 ? 9.129 -23.407 -26.453 1.00 88.31 120 LEU A N 1
ATOM 931 C CA . LEU A 1 120 ? 8.349 -24.168 -25.476 1.00 88.31 120 LEU A CA 1
ATOM 932 C C . LEU A 1 120 ? 8.086 -23.312 -24.234 1.00 88.31 120 LEU A C 1
ATOM 934 O O . LEU A 1 120 ? 9.010 -22.763 -23.637 1.00 88.31 120 LEU A O 1
ATOM 938 N N . ILE A 1 121 ? 6.819 -23.212 -23.833 1.00 88.50 121 ILE A N 1
ATOM 939 C CA . ILE A 1 121 ? 6.385 -22.485 -22.638 1.00 88.50 121 ILE A CA 1
ATOM 940 C C . ILE A 1 121 ? 5.717 -23.455 -21.676 1.00 88.50 121 ILE A C 1
ATOM 942 O O . ILE A 1 121 ? 4.597 -23.911 -21.903 1.00 88.50 121 ILE A O 1
ATOM 946 N N . GLU A 1 122 ? 6.374 -23.705 -20.551 1.00 87.50 122 GLU A N 1
ATOM 947 C CA . GLU A 1 122 ? 5.795 -24.444 -19.436 1.00 87.50 122 GLU A CA 1
ATOM 948 C C . GLU A 1 122 ? 5.205 -23.462 -18.430 1.00 87.50 122 GLU A C 1
ATOM 950 O O . GLU A 1 122 ? 5.903 -22.634 -17.844 1.00 87.50 122 GLU A O 1
ATOM 955 N N . THR A 1 123 ? 3.895 -23.526 -18.212 1.00 86.50 123 THR A N 1
ATOM 956 C CA . THR A 1 123 ? 3.244 -22.650 -17.248 1.00 86.50 12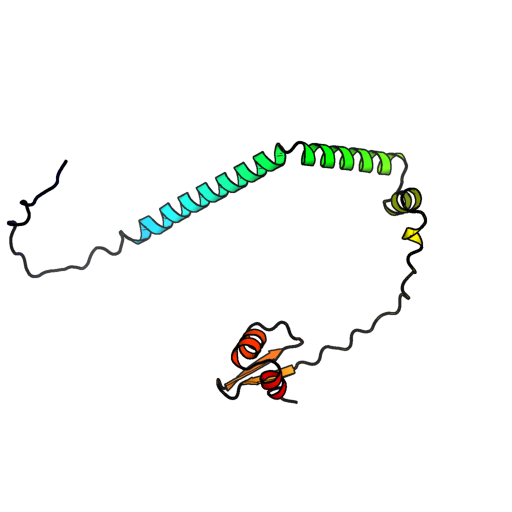3 THR A CA 1
ATOM 957 C C . THR A 1 123 ? 2.217 -23.369 -16.395 1.00 86.50 123 THR A C 1
ATOM 959 O O . THR A 1 123 ? 1.357 -24.118 -16.848 1.00 86.50 123 THR A O 1
ATOM 962 N N . LYS A 1 124 ? 2.259 -23.065 -15.101 1.00 78.06 124 LYS A N 1
ATOM 963 C CA . LYS A 1 124 ? 1.302 -23.534 -14.094 1.00 78.06 124 LYS A CA 1
ATOM 964 C C . LYS A 1 124 ? 0.005 -22.695 -14.078 1.00 78.06 124 LYS A C 1
ATOM 966 O O . LYS A 1 124 ? -0.823 -22.853 -13.179 1.00 78.06 124 LYS A O 1
ATOM 971 N N . GLY A 1 125 ? -0.163 -21.762 -15.028 1.00 73.44 125 GLY A N 1
ATOM 972 C CA . GLY A 1 125 ? -1.348 -20.904 -15.197 1.00 73.44 125 GLY A CA 1
ATOM 973 C C . GLY A 1 125 ? -1.235 -19.889 -16.351 1.00 73.44 125 GLY A C 1
ATOM 974 O O . GLY A 1 125 ? -0.226 -19.814 -17.033 1.00 73.44 125 GLY A O 1
ATOM 975 N N . GLY A 1 126 ? -2.256 -19.059 -16.579 1.00 71.81 126 GLY A N 1
ATOM 976 C CA . GLY A 1 126 ? -2.287 -18.117 -17.717 1.00 71.81 126 GLY A CA 1
ATOM 977 C C . GLY A 1 126 ? -1.389 -16.871 -17.605 1.00 71.81 126 GLY A C 1
ATOM 978 O O . GLY A 1 126 ? -1.398 -16.039 -18.507 1.00 71.81 126 GLY A O 1
ATOM 979 N N . ASN A 1 127 ? -0.624 -16.691 -16.518 1.00 80.38 127 ASN A N 1
ATOM 980 C CA . ASN A 1 127 ? 0.195 -15.486 -16.311 1.00 80.38 127 ASN A CA 1
ATOM 981 C C . ASN A 1 127 ? 1.648 -15.658 -16.794 1.00 80.38 127 ASN A C 1
ATOM 983 O O . ASN A 1 127 ? 2.584 -15.428 -16.035 1.00 80.38 127 ASN A O 1
ATOM 987 N N . HIS A 1 128 ? 1.834 -16.079 -18.046 1.00 85.94 128 HIS A N 1
ATOM 988 C CA . HIS A 1 128 ? 3.148 -16.156 -18.689 1.00 85.94 128 HIS A CA 1
ATOM 989 C C . HIS A 1 128 ? 3.242 -15.108 -19.803 1.00 85.94 128 HIS A C 1
ATOM 991 O O . HIS A 1 128 ? 2.366 -15.055 -20.667 1.00 85.94 128 HIS A O 1
ATOM 997 N N . ARG A 1 129 ? 4.287 -14.268 -19.795 1.00 88.25 129 ARG A N 1
ATOM 998 C CA . ARG A 1 129 ? 4.442 -13.170 -20.772 1.00 88.25 129 ARG A CA 1
ATOM 999 C C . ARG A 1 129 ? 4.502 -13.684 -22.213 1.00 88.25 129 ARG A C 1
ATOM 1001 O O . ARG A 1 129 ? 3.771 -13.170 -23.046 1.00 88.25 129 ARG A O 1
ATOM 1008 N N . GLY A 1 130 ? 5.261 -14.754 -22.459 1.00 88.25 130 GLY A N 1
ATOM 1009 C CA . GLY A 1 130 ? 5.341 -15.389 -23.780 1.00 88.25 130 GLY A CA 1
ATOM 1010 C C . GLY A 1 130 ? 4.005 -15.972 -24.263 1.00 88.25 130 GLY A C 1
ATOM 1011 O O . GLY A 1 130 ? 3.665 -15.884 -25.436 1.00 88.25 130 GLY A O 1
ATOM 1012 N N . LEU A 1 131 ? 3.187 -16.500 -23.341 1.00 88.00 131 LEU A N 1
ATOM 1013 C CA . LEU A 1 131 ? 1.885 -17.062 -23.708 1.00 88.00 131 LEU A CA 1
ATOM 1014 C C . LEU A 1 131 ? 0.899 -15.941 -24.056 1.00 88.00 131 LEU A C 1
ATOM 1016 O O . LEU A 1 131 ? 0.097 -16.088 -24.969 1.00 88.00 131 LEU A O 1
ATOM 1020 N N . LYS A 1 132 ? 0.985 -14.802 -23.355 1.00 90.88 132 LYS A N 1
ATOM 1021 C CA . LYS A 1 132 ? 0.218 -13.595 -23.687 1.00 90.88 132 LYS A CA 1
ATOM 1022 C C . LYS A 1 132 ? 0.611 -13.042 -25.055 1.00 90.88 132 LYS A C 1
ATOM 1024 O O . LYS A 1 132 ? -0.277 -12.765 -25.848 1.00 90.88 132 LYS A O 1
ATOM 1029 N N . SER A 1 133 ? 1.907 -12.948 -25.359 1.00 90.38 133 SER A N 1
ATOM 1030 C CA . SER A 1 133 ? 2.354 -12.489 -26.679 1.00 90.38 133 SER A CA 1
ATOM 1031 C C . SER A 1 133 ? 1.931 -13.432 -27.801 1.00 90.38 133 SER A C 1
ATOM 1033 O O . SER A 1 133 ? 1.536 -12.958 -28.857 1.00 90.38 133 SER A O 1
ATOM 1035 N N . TRP A 1 134 ? 1.940 -14.752 -27.585 1.00 91.44 134 TRP A N 1
ATOM 1036 C CA . TRP A 1 134 ? 1.418 -15.680 -28.591 1.00 91.44 134 TRP A CA 1
ATOM 1037 C C . TRP A 1 134 ? -0.090 -15.522 -28.784 1.00 91.44 134 TRP A C 1
ATOM 1039 O O . TRP A 1 134 ? -0.550 -15.528 -29.919 1.00 91.44 134 TRP A O 1
ATOM 1049 N N . LYS A 1 135 ? -0.860 -15.348 -27.700 1.00 90.75 135 LYS A N 1
ATOM 1050 C CA . LYS A 1 135 ? -2.315 -15.139 -27.790 1.00 90.75 135 LYS A CA 1
ATOM 1051 C C . LYS A 1 135 ? -2.668 -13.848 -28.531 1.00 90.75 135 LYS A C 1
ATOM 1053 O O . LYS A 1 135 ? -3.664 -13.836 -29.242 1.00 90.75 135 LYS A O 1
ATOM 1058 N N . GLU A 1 136 ? -1.839 -12.815 -28.404 1.00 90.38 136 GLU A N 1
ATOM 1059 C CA . GLU A 1 136 ? -1.969 -11.568 -29.167 1.00 90.38 136 GLU A CA 1
ATOM 1060 C C . GLU A 1 136 ? -1.638 -11.764 -30.657 1.00 90.38 136 GLU A C 1
ATOM 1062 O O . GLU A 1 136 ? -2.342 -11.257 -31.521 1.00 90.38 136 GLU A O 1
ATOM 1067 N N . GLN A 1 137 ? -0.582 -12.522 -30.969 1.00 88.50 137 GLN A N 1
ATOM 1068 C CA . GLN A 1 137 ? -0.101 -12.700 -32.346 1.00 88.50 137 GLN A CA 1
ATOM 1069 C C . GLN A 1 137 ? -0.925 -13.700 -33.168 1.00 88.50 137 GLN A C 1
ATOM 1071 O O . GLN A 1 137 ? -1.173 -13.465 -34.346 1.00 88.50 137 GLN A O 1
ATOM 1076 N N . TYR A 1 138 ? -1.321 -14.825 -32.567 1.00 87.06 138 TYR A N 1
ATOM 1077 C CA . TYR A 1 138 ? -1.936 -15.965 -33.265 1.00 87.06 138 TYR A CA 1
ATOM 1078 C C . TYR A 1 138 ? -3.393 -16.210 -32.855 1.00 87.06 138 TYR A C 1
ATOM 1080 O O . TYR A 1 138 ? -4.060 -17.079 -33.419 1.00 87.06 138 TYR A O 1
ATOM 1088 N N . GLY A 1 139 ? -3.895 -15.453 -31.877 1.00 90.81 139 GLY A N 1
ATOM 1089 C CA . GLY A 1 139 ? -5.221 -15.640 -31.301 1.00 90.81 139 GLY A CA 1
ATOM 1090 C C . GLY A 1 139 ? -5.254 -16.691 -30.189 1.00 90.81 139 GLY A C 1
ATOM 1091 O O . GLY A 1 139 ? -4.399 -17.572 -30.076 1.00 90.81 139 GLY A O 1
ATOM 1092 N N . ILE A 1 140 ? -6.270 -16.587 -29.332 1.00 87.50 140 ILE A N 1
ATOM 1093 C CA . ILE A 1 140 ? -6.415 -17.427 -28.136 1.00 87.50 140 ILE A CA 1
ATOM 1094 C C . ILE A 1 140 ? -6.670 -18.892 -28.511 1.00 87.50 140 ILE A C 1
ATOM 1096 O O . ILE A 1 140 ? -6.012 -19.771 -27.954 1.00 87.50 140 ILE A O 1
ATOM 1100 N N . ASP A 1 141 ? -7.571 -19.138 -29.465 1.00 87.44 141 ASP A N 1
ATOM 1101 C CA . ASP A 1 141 ? -7.998 -20.487 -29.858 1.00 87.44 141 ASP A CA 1
ATOM 1102 C C . ASP A 1 141 ? -6.853 -21.286 -30.495 1.00 87.44 141 ASP A C 1
ATOM 1104 O O . ASP A 1 141 ? -6.633 -22.454 -30.169 1.00 87.44 141 ASP A O 1
ATOM 1108 N N . THR A 1 142 ? -6.056 -20.626 -31.338 1.00 87.56 142 THR A N 1
ATOM 1109 C CA . THR A 1 142 ? -4.871 -21.213 -31.971 1.00 87.56 142 THR A CA 1
ATOM 1110 C C . THR A 1 142 ? -3.834 -21.615 -30.926 1.00 87.56 142 THR A C 1
ATOM 1112 O O . THR A 1 142 ? -3.355 -22.746 -30.931 1.00 87.56 142 THR A O 1
ATOM 1115 N N . VAL A 1 143 ? -3.520 -20.728 -29.979 1.00 88.00 143 VAL A N 1
ATOM 1116 C CA . VAL A 1 143 ? -2.524 -21.002 -28.931 1.00 88.00 143 VAL A CA 1
ATOM 1117 C C . VAL A 1 143 ? -3.001 -22.074 -27.956 1.00 88.00 143 VAL A C 1
ATOM 1119 O O . VAL A 1 143 ? -2.192 -22.861 -27.466 1.00 88.00 143 VAL A O 1
ATOM 1122 N N . ASP A 1 144 ? -4.302 -22.148 -27.678 1.00 86.00 144 ASP A N 1
ATOM 1123 C CA . ASP A 1 144 ? -4.847 -23.203 -26.827 1.00 86.00 144 ASP A CA 1
ATOM 1124 C C . ASP A 1 144 ? -4.782 -24.590 -27.505 1.00 86.00 144 ASP A C 1
ATOM 1126 O O . ASP A 1 144 ? -4.625 -25.586 -26.797 1.00 86.00 144 ASP A O 1
ATOM 1130 N N . SER A 1 145 ? -4.769 -24.664 -28.845 1.00 88.75 145 SER A N 1
ATOM 1131 C CA . SER A 1 145 ? -4.524 -25.910 -29.599 1.00 88.75 145 SER A CA 1
ATOM 1132 C C . SER A 1 145 ? -3.070 -26.409 -29.538 1.00 88.75 145 SER A C 1
ATOM 1134 O O . SER A 1 145 ? -2.806 -27.584 -29.778 1.00 88.75 145 SER A O 1
ATOM 1136 N N . TRP A 1 146 ? -2.123 -25.540 -29.168 1.00 89.56 146 TRP A N 1
ATOM 1137 C CA . TRP A 1 146 ? -0.692 -25.861 -29.048 1.00 89.56 146 TRP A CA 1
ATOM 1138 C C . TRP A 1 146 ? -0.307 -26.462 -27.695 1.00 89.56 146 TRP A C 1
ATOM 1140 O O . TRP A 1 146 ? 0.877 -26.652 -27.396 1.00 89.56 146 TRP A O 1
ATOM 1150 N N . LEU A 1 147 ? -1.302 -26.719 -26.849 1.00 87.62 147 LEU A N 1
ATOM 1151 C CA . LEU A 1 147 ? -1.112 -27.387 -25.577 1.00 87.62 147 LEU A CA 1
ATOM 1152 C C . LEU A 1 147 ? -0.690 -28.842 -25.815 1.00 87.62 147 LEU A C 1
ATOM 1154 O O . LEU A 1 147 ? -1.457 -29.651 -26.334 1.00 87.62 147 LEU A O 1
ATOM 1158 N N . ARG A 1 148 ? 0.520 -29.187 -25.382 1.00 81.62 148 ARG A N 1
ATOM 1159 C CA . ARG A 1 148 ? 1.008 -30.561 -25.339 1.00 81.62 148 ARG A CA 1
ATOM 1160 C C . ARG A 1 148 ? 0.427 -31.239 -24.095 1.00 81.62 148 ARG A C 1
ATOM 1162 O O . ARG A 1 148 ? 0.590 -30.724 -22.986 1.00 81.62 148 ARG A O 1
ATOM 1169 N N . ALA A 1 149 ? -0.311 -32.327 -24.316 1.00 63.56 149 ALA A N 1
ATOM 1170 C CA . ALA A 1 149 ? -0.901 -33.155 -23.263 1.00 63.56 149 ALA A CA 1
ATOM 1171 C C . ALA A 1 149 ? 0.170 -33.856 -22.417 1.00 63.56 149 ALA A C 1
ATOM 1173 O O . ALA A 1 149 ? 1.213 -34.243 -22.997 1.00 63.56 149 ALA A O 1
#